Protein AF-A0A1L8Z9D6-F1 (afdb_monomer)

Nearest PDB structures (foldseek):
  7zub-assembly1_C  TM=2.840E-01  e=9.696E-01  Homo sapiens
  6xns-assembly1_B  TM=2.479E-01  e=9.625E+00  synthetic construct

Organism: Borrelia bissettiae (NCBI:txid64897)

Sequence (171 aa):
KQFNEVLDILETKDLNILDTTAIEKAIKELKDKIDNSDSKKTSLKTYSEYEEKIKQIKEKLKDKNELEKKLKDLEDSLKKKKEERKQALEEAKKKFEDFKKQVTTATGDTYGSQVQGQGKIGGQAWKCAQELGFKNMTSGSDTSNMANGVIEDALKKIEEELKVIEKDNKE

pLDDT: mean 80.87, std 15.22, range [37.62, 97.12]

Secondary structure (DSSP, 8-state):
-HHHHHHHHHHHS-GGG--HHHHHHHHHHHHHHHHTS-TTTS-HHHHHHHHHHHHHHHHHTTT-GGGHHHHHHHHHHHHHHHHHHHHHHHHHHHHHHHHHHHHHT---SSHHHHHHHHHHHHHHHHHHHHHTT-------S-TTSHHHHHHHHHHHHHHHHHHHHHHHT--

Radius of gyration: 21.72 Å; Cα contacts (8 Å, |Δi|>4): 143; chains: 1; bounding box: 49×24×65 Å

Structure (mmCIF, N/CA/C/O backbone):
data_AF-A0A1L8Z9D6-F1
#
_entry.id   AF-A0A1L8Z9D6-F1
#
loop_
_atom_site.group_PDB
_atom_site.id
_atom_site.type_symbol
_atom_site.label_atom_id
_atom_site.label_alt_id
_atom_site.label_comp_id
_atom_site.label_asym_id
_atom_site.label_entity_id
_atom_site.label_seq_id
_atom_site.pdbx_PDB_ins_code
_atom_site.Cartn_x
_atom_site.Cartn_y
_atom_site.Cartn_z
_atom_site.occupancy
_atom_site.B_iso_or_equiv
_atom_site.auth_seq_id
_atom_site.auth_comp_id
_atom_site.auth_asym_id
_atom_site.auth_atom_id
_atom_site.pdbx_PDB_model_num
ATOM 1 N N . LYS A 1 1 ? -21.224 0.729 1.074 1.00 47.62 1 LYS A N 1
ATOM 2 C CA . LYS A 1 1 ? -22.190 1.701 1.639 1.00 47.62 1 LYS A CA 1
ATOM 3 C C . LYS A 1 1 ? -22.324 1.549 3.157 1.00 47.62 1 LYS A C 1
ATOM 5 O O . LYS A 1 1 ? -22.015 2.514 3.829 1.00 47.62 1 LYS A O 1
ATOM 10 N N . GLN A 1 2 ? -22.589 0.351 3.689 1.00 49.09 2 GLN A N 1
ATOM 11 C CA . GLN A 1 2 ? -22.836 0.130 5.130 1.00 49.09 2 GLN A CA 1
ATOM 12 C C . GLN A 1 2 ? -21.739 0.610 6.102 1.00 49.09 2 GLN A C 1
ATOM 14 O O . GLN A 1 2 ? -22.053 1.203 7.121 1.00 49.09 2 GLN A O 1
ATOM 19 N N . PHE A 1 3 ? -20.453 0.437 5.787 1.00 53.12 3 PHE A N 1
ATOM 20 C CA . PHE A 1 3 ? -19.384 0.871 6.702 1.00 53.12 3 PHE A CA 1
ATOM 21 C C . PHE A 1 3 ? -19.324 2.390 6.932 1.00 53.12 3 PHE A C 1
ATOM 23 O O . PHE A 1 3 ? -19.001 2.830 8.030 1.00 53.12 3 PHE A O 1
ATOM 30 N N . ASN A 1 4 ? -19.621 3.185 5.897 1.00 57.62 4 ASN A N 1
ATOM 31 C CA . ASN A 1 4 ? -19.693 4.634 6.068 1.00 57.62 4 ASN A CA 1
ATOM 32 C C . ASN A 1 4 ? -20.954 5.007 6.849 1.00 57.62 4 ASN A C 1
ATOM 34 O O . ASN A 1 4 ? -20.857 5.875 7.688 1.00 57.62 4 ASN A O 1
ATOM 38 N N . GLU A 1 5 ? -22.073 4.285 6.702 1.00 59.75 5 GLU A N 1
ATOM 39 C CA . GLU A 1 5 ? -23.247 4.502 7.565 1.00 59.75 5 GLU A CA 1
ATOM 40 C C . GLU A 1 5 ? -22.944 4.220 9.044 1.00 59.75 5 GLU A C 1
ATOM 42 O O . GLU A 1 5 ? -23.392 4.972 9.900 1.00 59.75 5 GLU A O 1
ATOM 47 N N . VAL A 1 6 ? -22.168 3.177 9.379 1.00 59.78 6 VAL A N 1
ATOM 48 C CA . VAL A 1 6 ? -21.784 2.910 10.781 1.00 59.78 6 VAL A CA 1
ATOM 49 C C . VAL A 1 6 ? -20.875 4.019 11.327 1.00 59.78 6 VAL A C 1
ATOM 51 O O . VAL A 1 6 ? -21.025 4.410 12.482 1.00 59.78 6 VAL A O 1
ATOM 54 N N . LEU A 1 7 ? -19.973 4.561 10.506 1.00 60.16 7 LEU A N 1
ATOM 55 C CA . LEU A 1 7 ? -19.124 5.699 10.877 1.00 60.16 7 LEU A CA 1
ATOM 56 C C . LEU A 1 7 ? -19.886 7.021 10.961 1.00 60.16 7 LEU A C 1
ATOM 58 O O . LEU A 1 7 ? -19.692 7.749 11.925 1.00 60.16 7 LEU A O 1
ATOM 62 N N . ASP A 1 8 ? -20.808 7.284 10.041 1.00 63.31 8 ASP A N 1
ATOM 63 C CA . ASP A 1 8 ? -21.695 8.447 10.078 1.00 63.31 8 ASP A CA 1
ATOM 64 C C . ASP A 1 8 ? -22.573 8.390 11.339 1.00 63.31 8 ASP A C 1
ATOM 66 O O . ASP A 1 8 ? -22.767 9.396 12.018 1.00 63.31 8 ASP A O 1
ATOM 70 N N . ILE A 1 9 ? -23.052 7.199 11.726 1.00 61.59 9 ILE A N 1
ATOM 71 C CA . ILE A 1 9 ? -23.763 6.978 12.996 1.00 61.59 9 ILE A CA 1
ATOM 72 C C . ILE A 1 9 ? -22.848 7.244 14.196 1.00 61.59 9 ILE A C 1
ATOM 74 O O . ILE A 1 9 ? -23.303 7.812 15.188 1.00 61.59 9 ILE A O 1
ATOM 78 N N . LEU A 1 10 ? -21.574 6.848 14.118 1.00 58.53 10 LEU A N 1
ATOM 79 C CA . LEU A 1 10 ? -20.587 7.153 15.150 1.00 58.53 10 LEU A CA 1
ATOM 80 C C . LEU A 1 10 ? -20.329 8.666 15.242 1.00 58.53 10 LEU A C 1
ATOM 82 O O . LEU A 1 10 ? -20.099 9.151 16.344 1.00 58.53 10 LEU A O 1
ATOM 86 N N . GLU A 1 11 ? -20.289 9.401 14.129 1.00 57.16 11 GLU A N 1
ATOM 87 C CA . GLU A 1 11 ? -20.008 10.848 14.066 1.00 57.16 11 GLU A CA 1
ATOM 88 C C . GLU A 1 11 ? -21.190 11.723 14.505 1.00 57.16 11 GLU A C 1
ATOM 90 O O . GLU A 1 11 ? -20.979 12.799 15.057 1.00 57.16 11 GLU A O 1
ATOM 95 N N . THR A 1 12 ? -22.426 11.267 14.287 1.00 57.69 12 THR A N 1
ATOM 96 C CA . THR A 1 12 ? -23.631 12.108 14.425 1.00 57.69 12 THR A CA 1
ATOM 97 C C . THR A 1 12 ? -24.473 11.847 15.672 1.00 57.69 12 THR A C 1
ATOM 99 O O . THR A 1 12 ? -25.374 12.636 15.959 1.00 57.69 12 THR A O 1
ATOM 102 N N . LYS A 1 13 ? -24.232 10.765 16.425 1.00 52.69 13 LYS A N 1
ATOM 103 C CA . LYS A 1 13 ? -25.045 10.432 17.606 1.00 52.69 13 LYS A CA 1
ATOM 104 C C . LYS A 1 13 ? -24.356 10.762 18.923 1.00 52.69 13 LYS A C 1
ATOM 106 O O . LYS A 1 13 ? -23.180 10.470 19.113 1.00 52.69 13 LYS A O 1
ATOM 111 N N . ASP A 1 14 ? -25.159 11.289 19.846 1.00 49.44 14 ASP A N 1
ATOM 112 C CA . ASP A 1 14 ? -24.844 11.463 21.263 1.00 49.44 14 ASP A CA 1
ATOM 113 C C . ASP A 1 14 ? -24.276 10.154 21.846 1.00 49.44 14 ASP A C 1
ATOM 115 O O . ASP A 1 14 ? -24.952 9.121 21.924 1.00 49.44 14 ASP A O 1
ATO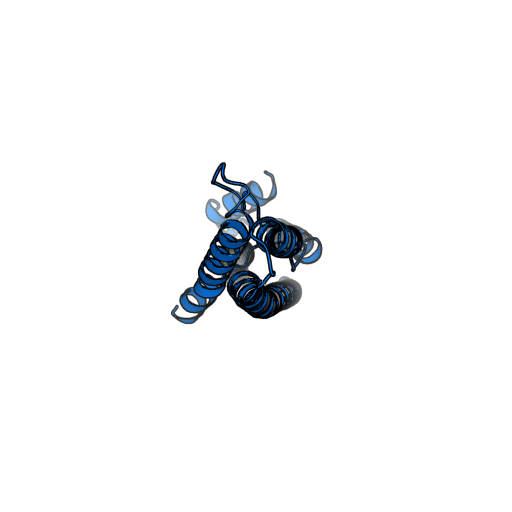M 119 N N . LEU A 1 15 ? -22.990 10.181 22.196 1.00 49.78 15 LEU A N 1
ATOM 120 C CA . LEU A 1 15 ? -22.162 8.989 22.421 1.00 49.78 15 LEU A CA 1
ATOM 121 C C . LEU A 1 15 ? -22.533 8.205 23.686 1.00 49.78 15 LEU A C 1
ATOM 123 O O . LEU A 1 15 ? -22.218 7.020 23.788 1.00 49.78 15 LEU A O 1
ATOM 127 N N . ASN A 1 16 ? -23.285 8.821 24.600 1.00 51.84 16 ASN A N 1
ATOM 128 C CA . ASN A 1 16 ? -23.812 8.171 25.803 1.00 51.84 16 ASN A CA 1
ATOM 129 C C . ASN A 1 16 ? -24.886 7.105 25.506 1.00 51.84 16 ASN A C 1
ATOM 131 O O . ASN A 1 16 ? -25.245 6.339 26.396 1.00 51.84 16 ASN A O 1
ATOM 135 N N . ILE A 1 17 ? -25.394 7.037 24.268 1.00 53.16 17 ILE A N 1
ATOM 136 C CA . ILE A 1 17 ? -26.435 6.086 23.832 1.00 53.16 17 ILE A CA 1
ATOM 137 C C . ILE A 1 17 ? -25.843 4.993 22.922 1.00 53.16 17 ILE A C 1
ATOM 139 O O . ILE A 1 17 ? -26.543 4.074 22.494 1.00 53.16 17 ILE A O 1
ATOM 143 N N . LEU A 1 18 ? -24.550 5.065 22.590 1.00 58.91 18 LEU A N 1
ATOM 144 C CA . LEU A 1 18 ? -23.969 4.143 21.628 1.00 58.91 18 LEU A CA 1
ATOM 145 C C . LEU A 1 18 ? -23.723 2.764 22.259 1.00 58.91 18 LEU A C 1
ATOM 147 O O . LEU A 1 18 ? -22.821 2.564 23.084 1.00 58.91 18 LEU A O 1
ATOM 151 N N . ASP A 1 19 ? -24.548 1.810 21.834 1.00 67.38 19 ASP A N 1
ATOM 152 C CA . ASP A 1 19 ? -24.466 0.414 22.236 1.00 67.38 19 ASP A CA 1
ATOM 153 C C . ASP A 1 19 ? -23.087 -0.157 21.875 1.00 67.38 19 ASP A C 1
ATOM 155 O O . ASP A 1 19 ? -22.585 0.019 20.759 1.00 67.38 19 ASP A O 1
ATOM 159 N N . THR A 1 20 ? -22.448 -0.830 22.829 1.00 74.38 20 THR A N 1
ATOM 160 C CA . THR A 1 20 ? -21.098 -1.397 22.691 1.00 74.38 20 THR A CA 1
ATOM 161 C C . THR A 1 20 ? -21.030 -2.339 21.480 1.00 74.38 20 THR A C 1
ATOM 163 O O . THR A 1 20 ? -20.029 -2.369 20.766 1.00 74.38 20 THR A O 1
ATOM 166 N N . THR A 1 21 ? -22.149 -2.992 21.150 1.00 78.38 21 THR A N 1
ATOM 167 C CA . THR A 1 21 ? -22.340 -3.824 19.954 1.00 78.38 21 THR A CA 1
ATOM 168 C C . THR A 1 21 ? -22.120 -3.078 18.630 1.00 78.38 21 THR A C 1
ATOM 170 O O . THR A 1 21 ? -21.587 -3.655 17.680 1.00 78.38 21 THR A O 1
ATOM 173 N N . ALA A 1 22 ? -22.484 -1.794 18.534 1.00 79.12 22 ALA A N 1
ATOM 174 C CA . ALA A 1 22 ? -22.264 -1.004 17.319 1.00 79.12 22 ALA A CA 1
ATOM 175 C C . ALA A 1 22 ? -20.768 -0.735 17.088 1.00 79.12 22 ALA A C 1
ATOM 177 O O . ALA A 1 22 ? -20.284 -0.847 15.959 1.00 79.12 22 ALA A O 1
ATOM 178 N N . ILE A 1 23 ? -20.024 -0.454 18.164 1.00 78.88 23 ILE A N 1
ATOM 179 C CA . ILE A 1 23 ? -18.568 -0.269 18.109 1.00 78.88 23 ILE A CA 1
ATOM 180 C C . ILE A 1 23 ? -17.878 -1.587 17.754 1.00 78.88 23 ILE A C 1
ATOM 182 O O . ILE A 1 23 ? -17.009 -1.613 16.884 1.00 78.88 23 ILE A O 1
ATOM 186 N N . GLU A 1 24 ? -18.292 -2.698 18.368 1.00 83.88 24 GLU A N 1
ATOM 187 C CA . GLU A 1 24 ? -17.767 -4.025 18.030 1.00 83.88 24 GLU A CA 1
ATOM 188 C C . GLU A 1 24 ? -17.943 -4.362 16.553 1.00 83.88 24 GLU A C 1
ATOM 190 O O . GLU A 1 24 ? -17.020 -4.875 15.915 1.00 83.88 24 GLU A O 1
ATOM 195 N N . LYS A 1 25 ? -19.118 -4.049 15.999 1.00 84.69 25 LYS A N 1
ATOM 196 C CA . LYS A 1 25 ? -19.399 -4.245 14.581 1.00 84.69 25 LYS A CA 1
ATOM 197 C C . LYS A 1 25 ? -18.486 -3.381 13.712 1.00 84.69 25 LYS A C 1
ATOM 199 O O . LYS A 1 25 ? -17.919 -3.899 12.755 1.00 84.69 25 LYS A O 1
ATOM 204 N N . ALA A 1 26 ? -18.288 -2.110 14.068 1.00 84.44 26 ALA A N 1
ATOM 205 C CA . ALA A 1 26 ? -17.389 -1.209 13.347 1.00 84.44 26 ALA A CA 1
ATOM 206 C C . ALA A 1 26 ? -15.936 -1.716 13.345 1.00 84.44 26 ALA A C 1
ATOM 208 O O . ALA A 1 26 ? -15.303 -1.757 12.289 1.00 84.44 26 ALA A O 1
ATOM 209 N N . ILE A 1 27 ? -15.429 -2.161 14.503 1.00 87.81 27 ILE A N 1
ATOM 210 C CA . ILE A 1 27 ? -14.090 -2.757 14.636 1.00 87.81 27 ILE A CA 1
ATOM 211 C C . ILE A 1 27 ? -13.972 -4.000 13.755 1.00 87.81 27 ILE A C 1
ATOM 213 O O . ILE A 1 27 ? -13.001 -4.130 13.013 1.00 87.81 27 ILE A O 1
ATOM 217 N N . LYS A 1 28 ? -14.960 -4.901 13.807 1.00 89.00 28 LYS A N 1
ATOM 218 C CA . LYS A 1 28 ? -14.957 -6.133 13.012 1.00 89.00 28 LYS A CA 1
ATOM 219 C C . LYS A 1 28 ? -14.985 -5.845 11.512 1.00 89.00 28 LYS A C 1
ATOM 221 O O . LYS A 1 28 ? -14.164 -6.383 10.781 1.00 89.00 28 LYS A O 1
ATOM 226 N N . GLU A 1 29 ? -15.874 -4.967 11.054 1.00 88.75 29 GLU A N 1
ATOM 227 C CA . GLU A 1 29 ? -15.961 -4.599 9.638 1.00 88.75 29 GLU A CA 1
ATOM 228 C C . GLU A 1 29 ? -14.675 -3.924 9.137 1.00 88.75 29 GLU A C 1
ATOM 230 O O . GLU A 1 29 ? -14.236 -4.188 8.016 1.0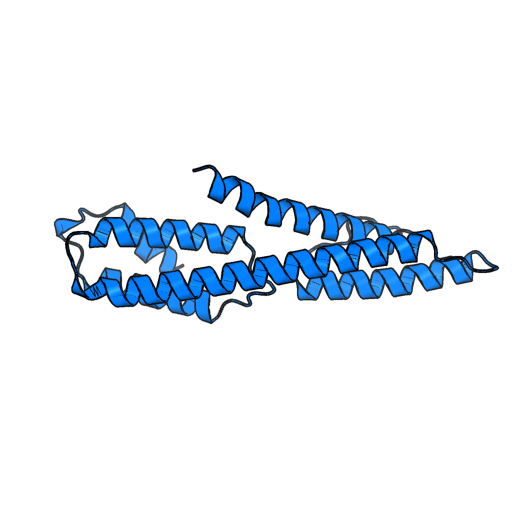0 88.75 29 GLU A O 1
ATOM 235 N N . LEU A 1 30 ? -14.052 -3.063 9.950 1.00 90.44 30 LEU A N 1
ATOM 236 C CA . LEU A 1 30 ? -12.777 -2.435 9.600 1.00 90.44 30 LEU A CA 1
ATOM 237 C C . LEU A 1 30 ? -11.646 -3.467 9.562 1.00 90.44 30 LEU A C 1
ATOM 239 O O . LEU A 1 30 ? -10.847 -3.458 8.624 1.00 90.44 30 LEU A O 1
ATOM 243 N N . LYS A 1 31 ? -11.623 -4.396 10.524 1.00 90.81 31 LYS A N 1
ATOM 244 C CA . LYS A 1 31 ? -10.671 -5.508 10.547 1.00 90.81 31 LYS A CA 1
ATOM 245 C C . LYS A 1 31 ? -10.787 -6.365 9.296 1.00 90.81 31 LYS A C 1
ATOM 247 O O . LYS A 1 31 ? -9.791 -6.568 8.612 1.00 90.81 31 LYS A O 1
ATOM 252 N N . ASP A 1 32 ? -12.001 -6.775 8.947 1.00 91.38 32 ASP A N 1
ATOM 253 C CA . ASP A 1 32 ? -12.255 -7.580 7.756 1.00 91.38 32 ASP A CA 1
ATOM 254 C C . ASP A 1 32 ? -11.800 -6.845 6.486 1.00 91.38 32 ASP A C 1
ATOM 256 O O . ASP A 1 32 ? -11.238 -7.457 5.581 1.00 91.38 32 ASP A O 1
ATOM 260 N N . LYS A 1 33 ? -11.981 -5.522 6.403 1.00 90.62 33 LYS A N 1
ATOM 261 C CA . LYS A 1 33 ? -11.484 -4.727 5.268 1.00 90.62 33 LYS A CA 1
ATOM 262 C C . LYS A 1 33 ? -9.967 -4.680 5.185 1.00 90.62 33 LYS A C 1
ATOM 264 O O . LYS A 1 33 ? -9.432 -4.779 4.085 1.00 90.62 33 LYS A O 1
ATOM 269 N N . ILE A 1 34 ? -9.288 -4.496 6.313 1.00 92.00 34 ILE A N 1
ATOM 270 C CA . ILE A 1 34 ? -7.825 -4.457 6.374 1.00 92.00 34 ILE A CA 1
ATOM 271 C C . ILE A 1 34 ? -7.257 -5.835 6.042 1.00 92.00 34 ILE A C 1
ATOM 273 O O . ILE A 1 34 ? -6.393 -5.950 5.174 1.00 92.00 34 ILE A O 1
ATOM 277 N N . ASP A 1 35 ? -7.780 -6.893 6.652 1.00 92.19 35 ASP A N 1
ATOM 278 C CA . ASP A 1 35 ? -7.268 -8.249 6.470 1.00 92.19 35 ASP A CA 1
ATOM 279 C C . ASP A 1 35 ? -7.475 -8.734 5.024 1.00 92.19 35 ASP A C 1
ATOM 281 O O . ASP A 1 35 ? -6.535 -9.259 4.416 1.00 92.19 35 ASP A O 1
ATOM 285 N N . ASN A 1 36 ? -8.641 -8.441 4.427 1.00 91.94 36 ASN A N 1
ATOM 286 C CA . ASN A 1 36 ? -8.951 -8.769 3.028 1.00 91.94 36 ASN A CA 1
ATOM 287 C C . ASN A 1 36 ? -8.334 -7.805 1.999 1.00 91.94 36 ASN A C 1
ATOM 289 O O . ASN A 1 36 ? -8.432 -8.053 0.795 1.00 91.94 36 ASN A O 1
ATOM 293 N N . SER A 1 37 ? -7.720 -6.699 2.429 1.00 92.00 37 SER A N 1
ATOM 294 C CA . SER A 1 37 ? -7.060 -5.778 1.504 1.00 92.00 37 SER A CA 1
ATOM 295 C C . SER A 1 37 ? -5.764 -6.381 0.951 1.00 92.00 37 SER A C 1
ATOM 297 O O . SER A 1 37 ? -4.963 -6.983 1.675 1.00 92.00 37 SER A O 1
ATOM 299 N N . ASP A 1 38 ? -5.543 -6.210 -0.354 1.00 93.75 38 ASP A N 1
ATOM 300 C CA . ASP A 1 38 ? -4.279 -6.562 -1.003 1.00 93.75 38 ASP A CA 1
ATOM 301 C C . ASP A 1 38 ? -3.247 -5.486 -0.643 1.00 93.75 38 ASP A C 1
ATOM 303 O O . ASP A 1 38 ? -3.349 -4.343 -1.106 1.00 93.75 38 ASP A O 1
ATOM 307 N N . SER A 1 39 ? -2.267 -5.827 0.199 1.00 91.44 39 SER A N 1
ATOM 308 C CA . SER A 1 39 ? -1.246 -4.883 0.668 1.00 91.44 39 SER A CA 1
ATOM 309 C C . SER A 1 39 ? -0.364 -4.346 -0.447 1.00 91.44 39 SER A C 1
ATOM 311 O O . SER A 1 39 ? 0.143 -3.235 -0.331 1.00 91.44 39 SER A O 1
ATOM 313 N N . LYS A 1 40 ? -0.251 -5.057 -1.573 1.00 92.06 40 LYS A N 1
ATOM 314 C CA . LYS A 1 40 ? 0.501 -4.583 -2.735 1.00 92.06 40 LYS A CA 1
ATOM 315 C C . LYS A 1 40 ? -0.300 -3.665 -3.641 1.00 92.06 40 LYS A C 1
ATOM 317 O O . LYS A 1 40 ? 0.312 -3.063 -4.508 1.00 92.06 40 LYS A O 1
ATOM 322 N N . LYS A 1 41 ? -1.619 -3.532 -3.477 1.00 94.69 41 LYS A N 1
ATOM 323 C CA . LYS A 1 41 ? -2.469 -2.703 -4.361 1.00 94.69 41 LYS A CA 1
ATOM 324 C C . LYS A 1 41 ? -3.226 -1.600 -3.648 1.00 94.69 41 LYS A C 1
ATOM 326 O O . LYS A 1 41 ? -3.577 -0.594 -4.259 1.00 94.69 41 LYS A O 1
ATOM 331 N N . THR A 1 42 ? -3.525 -1.809 -2.375 1.00 93.75 42 THR A N 1
ATOM 332 C CA . THR A 1 42 ? -4.245 -0.841 -1.554 1.00 93.75 42 THR A CA 1
ATOM 333 C C . THR A 1 42 ? -3.327 0.332 -1.265 1.00 93.75 42 THR A C 1
ATOM 335 O O . THR A 1 42 ? -2.189 0.138 -0.840 1.00 93.75 42 THR A O 1
ATOM 338 N N . SER A 1 43 ? -3.818 1.542 -1.523 1.00 93.38 43 SER A N 1
ATOM 339 C CA . SER A 1 43 ? -2.992 2.736 -1.395 1.00 93.38 43 SER A CA 1
ATOM 340 C C . SER A 1 43 ? -2.698 3.083 0.066 1.00 93.38 43 SER A C 1
ATOM 342 O O . SER A 1 43 ? -3.544 2.867 0.936 1.00 93.38 43 SER A O 1
ATOM 344 N N . LEU A 1 44 ? -1.548 3.703 0.332 1.00 92.75 44 LEU A N 1
ATOM 345 C CA . LEU A 1 44 ? -1.220 4.247 1.653 1.00 92.75 44 LEU A CA 1
ATOM 346 C C . LEU A 1 44 ? -2.259 5.264 2.124 1.00 92.75 44 LEU A C 1
ATOM 348 O O . LEU A 1 44 ? -2.619 5.238 3.291 1.00 92.75 44 LEU A O 1
ATOM 352 N N . LYS A 1 45 ? -2.820 6.072 1.214 1.00 90.94 45 LYS A N 1
ATOM 353 C CA . LYS A 1 45 ? -3.924 6.987 1.533 1.00 90.94 45 LYS A CA 1
ATOM 354 C C . LYS A 1 45 ? -5.128 6.247 2.129 1.00 90.94 45 LYS A C 1
ATOM 356 O O . LYS A 1 45 ? -5.674 6.682 3.132 1.00 90.94 45 LYS A O 1
ATOM 361 N N . THR A 1 46 ? -5.521 5.116 1.541 1.00 90.94 46 THR A N 1
ATOM 362 C CA . THR A 1 46 ? -6.618 4.287 2.071 1.00 90.94 46 THR A CA 1
ATOM 363 C C . THR A 1 46 ? -6.294 3.747 3.464 1.00 90.94 46 THR A C 1
ATOM 365 O O . THR A 1 46 ? -7.175 3.691 4.316 1.00 90.94 46 THR A O 1
ATOM 368 N N . TYR A 1 47 ? -5.040 3.368 3.719 1.00 91.75 47 TYR A N 1
ATOM 369 C CA . TYR A 1 47 ? -4.624 2.956 5.059 1.00 91.75 47 TYR A CA 1
ATOM 370 C C . TYR A 1 47 ? -4.614 4.121 6.058 1.00 91.75 47 TYR A C 1
ATOM 372 O O . TYR A 1 47 ? -5.059 3.919 7.183 1.00 91.75 47 TYR A O 1
ATOM 380 N N . SER A 1 48 ? -4.210 5.332 5.662 1.00 89.81 48 SER A N 1
ATOM 381 C CA . SER A 1 48 ? -4.314 6.530 6.513 1.00 89.81 48 SER A CA 1
ATOM 382 C C . SER A 1 48 ? -5.779 6.865 6.842 1.00 89.81 48 SER A C 1
ATOM 384 O O . SER A 1 48 ? -6.107 7.123 7.996 1.00 89.81 48 SER A O 1
ATOM 386 N N . GLU A 1 49 ? -6.704 6.723 5.882 1.00 88.62 49 GLU A N 1
ATOM 387 C CA . GLU A 1 49 ? -8.152 6.844 6.142 1.00 88.62 49 GLU A CA 1
ATOM 388 C C . GLU A 1 49 ? -8.653 5.793 7.155 1.00 88.62 49 GLU A C 1
ATOM 390 O O . GLU A 1 49 ? -9.589 6.044 7.915 1.00 88.62 49 GLU A O 1
ATOM 395 N N . TYR A 1 50 ? -8.064 4.592 7.181 1.00 89.50 50 TYR A N 1
ATOM 396 C CA . TYR A 1 50 ? -8.367 3.594 8.211 1.00 89.50 50 TYR A CA 1
ATOM 397 C C . TYR A 1 50 ? -7.772 3.968 9.575 1.00 89.50 50 TYR A C 1
ATOM 399 O O . TYR A 1 50 ? -8.438 3.742 10.583 1.00 89.50 50 TYR A O 1
ATOM 407 N N . GLU A 1 51 ? -6.581 4.572 9.630 1.00 89.50 51 GLU A N 1
ATOM 408 C CA . GLU A 1 51 ? -5.972 5.050 10.881 1.00 89.50 51 GLU A CA 1
ATOM 409 C C . GLU A 1 51 ? -6.830 6.134 11.543 1.00 89.50 51 GLU A C 1
ATOM 411 O O . GLU A 1 51 ? -7.089 6.058 12.744 1.00 89.50 51 GLU A O 1
ATOM 416 N N . GLU A 1 52 ? -7.337 7.102 10.774 1.00 86.56 52 GLU A N 1
ATOM 417 C CA . GLU A 1 52 ? -8.256 8.134 11.279 1.00 86.56 52 GLU A CA 1
ATOM 418 C C . GLU A 1 52 ? -9.514 7.516 11.901 1.00 86.56 52 GLU A C 1
ATOM 420 O O . GLU A 1 52 ? -9.923 7.877 13.005 1.00 86.56 52 GLU A O 1
ATOM 425 N N . LYS A 1 53 ? -10.092 6.511 11.239 1.00 85.06 53 LYS A N 1
ATOM 426 C CA . LYS A 1 53 ? -11.279 5.801 11.739 1.00 85.06 53 LYS A CA 1
ATOM 427 C C . LYS A 1 53 ? -10.989 5.036 13.024 1.00 85.06 53 LYS A C 1
ATOM 429 O O . LYS A 1 53 ? -11.818 5.032 13.931 1.00 85.06 53 LYS A O 1
ATOM 434 N N . ILE A 1 54 ? -9.813 4.420 13.132 1.00 88.19 54 ILE A N 1
ATOM 435 C CA . ILE A 1 54 ? -9.371 3.777 14.373 1.00 88.19 54 ILE A CA 1
ATOM 436 C C . ILE A 1 54 ? -9.223 4.813 15.490 1.00 88.19 54 ILE A C 1
ATOM 438 O O . ILE A 1 54 ? -9.711 4.562 16.591 1.00 88.19 54 ILE A O 1
ATOM 442 N N . LYS A 1 55 ? -8.624 5.985 15.223 1.00 86.19 55 LYS A N 1
ATOM 443 C CA . LYS A 1 55 ? -8.515 7.080 16.206 1.00 86.19 55 LYS A CA 1
ATOM 444 C C . LYS A 1 55 ? -9.897 7.520 16.704 1.00 86.19 55 LYS A C 1
ATOM 446 O O . LYS A 1 55 ? -10.107 7.571 17.913 1.00 86.19 55 LYS A O 1
ATOM 451 N N . GLN A 1 56 ? -10.860 7.728 15.802 1.00 82.94 56 GLN A N 1
ATOM 452 C CA . GLN A 1 56 ? -12.239 8.070 16.177 1.00 82.94 56 GLN A CA 1
ATOM 453 C C . GLN A 1 56 ? -12.897 6.985 17.045 1.00 82.94 56 GLN A C 1
ATOM 455 O O . GLN A 1 56 ? -13.570 7.295 18.028 1.00 82.94 56 GLN A O 1
ATOM 460 N N . ILE A 1 57 ? -12.711 5.703 16.706 1.00 81.88 57 ILE A N 1
ATOM 461 C CA . ILE A 1 57 ? -13.217 4.580 17.511 1.00 81.88 57 ILE A CA 1
ATOM 462 C C . ILE A 1 57 ? -12.552 4.573 18.897 1.00 81.88 57 ILE A C 1
ATOM 464 O O . ILE A 1 57 ? -13.235 4.385 19.902 1.00 81.88 57 ILE A O 1
ATOM 468 N N . LYS A 1 58 ? -11.240 4.824 18.967 1.00 83.69 58 LYS A N 1
ATOM 469 C CA . LYS A 1 58 ? -10.457 4.864 20.210 1.00 83.69 58 LYS A CA 1
ATOM 470 C C . LYS A 1 58 ? -10.919 5.959 21.160 1.00 83.69 58 LYS A C 1
ATOM 472 O O . LYS A 1 58 ? -11.078 5.704 22.348 1.00 83.69 58 LYS A O 1
ATOM 477 N N . GLU A 1 59 ? -11.156 7.164 20.649 1.00 81.12 59 GLU A N 1
ATOM 478 C CA . GLU A 1 59 ? -11.664 8.280 21.454 1.00 81.12 59 GLU A CA 1
ATOM 479 C C . GLU A 1 59 ? -13.024 7.964 22.071 1.00 81.12 59 GLU A C 1
ATOM 481 O O . GLU A 1 59 ? -13.250 8.2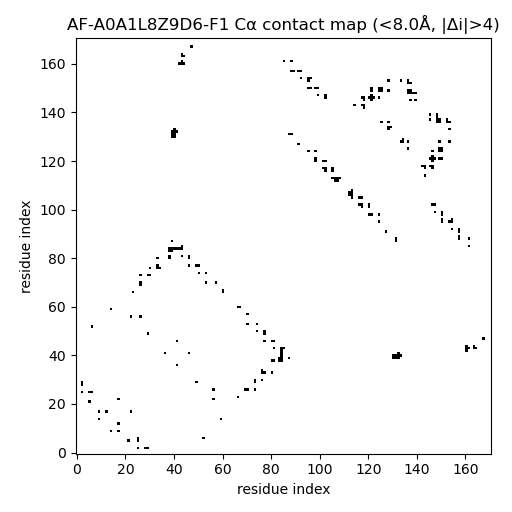59 23.241 1.00 81.12 59 GLU A O 1
ATOM 486 N N . LYS A 1 60 ? -13.887 7.284 21.313 1.00 74.56 60 LYS A N 1
ATOM 487 C CA . LYS A 1 60 ? -15.227 6.864 21.751 1.00 74.56 60 LYS A CA 1
ATOM 488 C C . LYS A 1 60 ? -15.204 5.673 22.714 1.00 74.56 60 LYS A C 1
ATOM 490 O O . LYS A 1 60 ? -16.205 5.396 23.367 1.00 74.56 60 LYS A O 1
ATOM 495 N N . LEU A 1 61 ? -14.076 4.968 22.800 1.00 74.94 61 LEU A N 1
ATOM 496 C CA . LEU A 1 61 ? -13.858 3.823 23.683 1.00 74.94 61 LEU A CA 1
ATOM 497 C C . LEU A 1 61 ? -13.145 4.165 24.992 1.00 74.94 61 LEU A C 1
ATOM 499 O O . LEU A 1 61 ? -12.983 3.260 25.807 1.00 74.94 61 LEU A O 1
ATOM 503 N N . LYS A 1 62 ? -12.736 5.424 25.221 1.00 65.88 62 LYS A N 1
ATOM 504 C CA . LYS A 1 62 ? -11.957 5.832 26.410 1.00 65.88 62 LYS A CA 1
ATOM 505 C C . LYS A 1 62 ? -12.581 5.423 27.756 1.00 65.88 62 LYS A C 1
ATOM 507 O O . LYS A 1 62 ? -11.839 5.284 28.722 1.00 65.88 62 LYS A O 1
ATOM 512 N N . ASP A 1 63 ? -13.881 5.131 27.791 1.00 65.69 63 ASP A N 1
ATOM 513 C CA . ASP A 1 63 ? -14.612 4.719 28.996 1.00 65.69 63 ASP A CA 1
ATOM 514 C C . ASP A 1 63 ? -14.993 3.216 29.031 1.00 65.69 63 ASP A C 1
ATOM 516 O O . ASP A 1 63 ? -15.683 2.772 29.950 1.00 65.69 63 ASP A O 1
ATOM 520 N N . LYS A 1 64 ? -14.575 2.403 28.041 1.00 66.81 64 LYS A N 1
ATOM 521 C CA . LYS A 1 64 ? -14.998 0.994 27.862 1.00 66.81 64 LYS A CA 1
ATOM 522 C C . LYS A 1 64 ? -13.812 0.045 27.590 1.00 66.81 64 LYS A C 1
ATOM 524 O O . LYS A 1 64 ? -13.504 -0.272 26.441 1.00 66.81 64 LYS A O 1
ATOM 529 N N . ASN A 1 65 ? -13.200 -0.488 28.654 1.00 70.31 65 ASN A N 1
ATOM 530 C CA . ASN A 1 65 ? -12.030 -1.390 28.584 1.00 70.31 65 ASN A CA 1
ATOM 531 C C . ASN A 1 65 ? -12.250 -2.719 27.825 1.00 70.31 65 ASN A C 1
ATOM 533 O O . ASN A 1 65 ? -11.282 -3.327 27.373 1.00 70.31 65 ASN A O 1
ATOM 537 N N . GLU A 1 66 ? -13.486 -3.202 27.655 1.00 73.06 66 GLU A N 1
ATOM 538 C CA . GLU A 1 66 ? -13.746 -4.525 27.048 1.00 73.06 66 GLU A CA 1
ATOM 539 C C . GLU A 1 66 ? -13.300 -4.650 25.579 1.00 73.06 66 GLU A C 1
ATOM 541 O O . GLU A 1 66 ? -13.066 -5.759 25.093 1.00 73.06 66 GLU A O 1
ATOM 546 N N . LEU A 1 67 ? -13.145 -3.532 24.860 1.00 81.44 67 LEU A N 1
ATOM 547 C CA . LEU A 1 67 ? -12.827 -3.523 23.425 1.00 81.44 67 LEU A CA 1
ATOM 548 C C . LEU A 1 67 ? -11.384 -3.132 23.104 1.00 81.44 67 LEU A C 1
ATOM 550 O O . LEU A 1 67 ? -10.988 -3.166 21.937 1.00 81.44 67 LEU A O 1
ATOM 554 N N . GLU A 1 68 ? -10.579 -2.839 24.126 1.00 83.12 68 GLU A N 1
ATOM 555 C CA . GLU A 1 68 ? -9.193 -2.394 23.972 1.00 83.12 68 GLU A CA 1
ATOM 556 C C . GLU A 1 68 ? -8.339 -3.428 23.227 1.00 83.12 68 GLU A C 1
ATOM 558 O O . GLU A 1 68 ? -7.606 -3.092 22.298 1.00 83.12 68 GLU A O 1
ATOM 563 N N . LYS A 1 69 ? -8.504 -4.717 23.554 1.00 86.25 69 LYS A N 1
ATOM 564 C CA . LYS A 1 69 ? -7.777 -5.802 22.881 1.00 86.25 69 LYS A CA 1
ATOM 565 C C . LYS A 1 69 ? -8.109 -5.885 21.388 1.00 86.25 69 LYS A C 1
ATOM 567 O O . LYS A 1 69 ? -7.201 -5.990 20.571 1.00 86.25 69 LYS A O 1
ATOM 572 N N . LYS A 1 70 ? -9.394 -5.797 21.022 1.00 87.94 70 LYS A N 1
ATOM 573 C CA . LYS A 1 70 ? -9.826 -5.855 19.613 1.00 87.94 70 LYS A CA 1
ATOM 574 C C . LYS A 1 70 ? -9.319 -4.645 18.825 1.00 87.94 70 LYS A C 1
ATOM 576 O O . LYS A 1 70 ? -8.971 -4.781 17.656 1.00 87.94 70 LYS A O 1
ATOM 581 N N . LEU A 1 71 ? -9.276 -3.477 19.466 1.00 88.69 71 LEU A N 1
ATOM 582 C CA . LEU A 1 71 ? -8.740 -2.256 18.875 1.00 88.69 71 LEU A CA 1
ATOM 583 C C . LEU A 1 71 ? -7.228 -2.356 18.647 1.00 88.69 71 LEU A C 1
ATOM 585 O O . LEU A 1 71 ? -6.750 -1.986 17.581 1.00 88.69 71 LEU A O 1
ATOM 589 N N . LYS A 1 72 ? -6.487 -2.915 19.607 1.00 89.56 72 LYS A N 1
ATOM 590 C CA . LYS A 1 72 ? -5.047 -3.149 19.464 1.00 89.56 72 LYS A CA 1
ATOM 591 C C . LYS A 1 72 ? -4.733 -4.140 18.341 1.00 89.56 72 LYS A C 1
ATOM 593 O O . LYS A 1 72 ? -3.901 -3.850 17.490 1.00 89.56 72 LYS A O 1
ATOM 598 N N . ASP A 1 73 ? -5.460 -5.257 18.277 1.00 91.50 73 ASP A N 1
ATOM 599 C CA . ASP A 1 73 ? -5.314 -6.232 17.188 1.00 91.50 73 ASP A CA 1
ATOM 600 C C . ASP A 1 73 ? -5.594 -5.590 15.811 1.00 91.50 73 ASP A C 1
ATOM 602 O O . ASP A 1 73 ? -4.969 -5.940 14.804 1.00 91.50 73 ASP A O 1
ATOM 606 N N . LEU A 1 74 ? -6.535 -4.642 15.752 1.00 92.50 74 LEU A N 1
ATOM 607 C CA . LEU A 1 74 ? -6.857 -3.865 14.556 1.00 92.50 74 LEU A CA 1
ATOM 608 C C . LEU A 1 74 ? -5.734 -2.881 14.177 1.00 92.50 74 LEU A C 1
ATOM 610 O O . LEU A 1 74 ? -5.344 -2.844 13.008 1.00 92.50 74 LEU A O 1
ATOM 614 N N . GLU A 1 75 ? -5.202 -2.126 15.146 1.00 92.75 75 GLU A N 1
ATOM 615 C CA . GLU A 1 75 ? -4.049 -1.224 14.979 1.00 92.75 75 GLU A CA 1
ATOM 616 C C . GLU A 1 75 ? -2.826 -1.986 14.439 1.00 92.75 75 GLU A C 1
ATOM 618 O O . GLU A 1 75 ? -2.221 -1.572 13.446 1.00 92.75 75 GLU A O 1
ATOM 623 N N . ASP A 1 76 ? -2.508 -3.142 15.027 1.00 94.50 76 ASP A N 1
ATOM 624 C CA . ASP A 1 76 ? -1.386 -3.986 14.605 1.00 94.50 76 ASP A CA 1
ATOM 625 C C . ASP A 1 76 ? -1.581 -4.533 13.180 1.00 94.50 76 ASP A C 1
ATOM 627 O O . ASP A 1 76 ? -0.650 -4.524 12.366 1.00 94.50 76 ASP A O 1
ATOM 631 N N . SER A 1 77 ? -2.805 -4.962 12.843 1.00 94.19 77 SER A N 1
ATOM 632 C CA . SER A 1 77 ? -3.140 -5.448 11.494 1.00 94.19 77 SER A CA 1
ATOM 633 C C . SER A 1 77 ? -2.968 -4.341 10.447 1.00 94.19 77 SER A C 1
ATOM 635 O O . SER A 1 77 ? -2.385 -4.570 9.384 1.00 94.19 77 SER A O 1
ATOM 637 N N . LEU A 1 78 ? -3.426 -3.124 10.760 1.00 94.44 78 LEU A N 1
ATOM 638 C CA . LEU A 1 78 ? -3.289 -1.966 9.880 1.00 94.44 78 LEU A CA 1
ATOM 639 C C . LEU A 1 78 ? -1.825 -1.575 9.681 1.00 94.44 78 LEU A C 1
ATOM 641 O O . LEU A 1 78 ? -1.383 -1.407 8.542 1.00 94.44 78 LEU A O 1
ATOM 645 N N . LYS A 1 79 ? -1.059 -1.489 10.774 1.00 93.00 79 LYS A N 1
ATOM 646 C CA . LYS A 1 79 ? 0.367 -1.156 10.740 1.00 93.00 79 LYS A CA 1
ATOM 647 C C . LYS A 1 79 ? 1.139 -2.118 9.843 1.00 93.00 79 LYS A C 1
ATOM 649 O O . LYS A 1 79 ? 1.895 -1.672 8.980 1.00 93.00 79 LYS A O 1
ATOM 654 N N . LYS A 1 80 ? 0.893 -3.424 9.988 1.00 94.56 80 LYS A N 1
ATOM 655 C CA . LYS A 1 80 ? 1.510 -4.456 9.148 1.00 94.56 80 LYS A CA 1
ATOM 656 C C . LYS A 1 80 ? 1.209 -4.236 7.662 1.00 94.56 80 LYS A C 1
ATOM 658 O O . LYS A 1 80 ? 2.127 -4.221 6.847 1.00 94.56 80 LYS A O 1
ATOM 663 N N . LYS A 1 81 ? -0.058 -4.016 7.298 1.00 94.75 81 LYS A N 1
ATOM 664 C CA . LYS A 1 81 ? -0.464 -3.790 5.899 1.00 94.75 81 LYS A CA 1
ATOM 665 C C . LYS A 1 81 ? 0.139 -2.510 5.307 1.00 94.75 81 LYS A C 1
ATOM 667 O O . LYS A 1 81 ? 0.551 -2.512 4.145 1.00 94.75 81 LYS A O 1
ATOM 672 N N . LYS A 1 82 ? 0.228 -1.436 6.099 1.00 93.12 82 LYS A N 1
ATOM 673 C CA . LYS A 1 82 ? 0.849 -0.161 5.699 1.00 93.12 82 LYS A CA 1
ATOM 674 C C . LYS A 1 82 ? 2.354 -0.330 5.460 1.00 93.12 82 LYS A C 1
ATOM 676 O O . LYS A 1 82 ? 2.876 0.173 4.465 1.00 93.12 82 LYS A O 1
ATOM 681 N N . GLU A 1 83 ? 3.040 -1.079 6.323 1.00 93.75 83 GLU A N 1
ATOM 682 C CA . GLU A 1 83 ? 4.463 -1.393 6.165 1.00 93.75 83 GLU A CA 1
ATOM 683 C C . GLU A 1 83 ? 4.731 -2.267 4.931 1.00 93.75 83 GLU A C 1
ATOM 685 O O . GLU A 1 83 ? 5.608 -1.936 4.134 1.00 93.75 83 GLU A O 1
ATOM 690 N N . GLU A 1 84 ? 3.926 -3.311 4.708 1.00 95.25 84 GLU A N 1
ATOM 691 C CA . GLU A 1 84 ? 3.999 -4.144 3.499 1.00 95.25 84 GLU A CA 1
ATOM 692 C C . GLU A 1 84 ? 3.822 -3.307 2.220 1.00 95.25 84 GLU A C 1
ATOM 694 O O . GLU A 1 84 ? 4.591 -3.456 1.267 1.00 95.25 84 GLU A O 1
ATOM 699 N N . ARG A 1 85 ? 2.850 -2.378 2.199 1.00 96.31 85 ARG A N 1
ATOM 700 C CA . ARG A 1 85 ? 2.659 -1.464 1.062 1.00 96.31 85 ARG A CA 1
ATOM 701 C C . ARG A 1 85 ? 3.869 -0.558 0.860 1.00 96.31 85 ARG A C 1
ATOM 703 O O . ARG A 1 85 ? 4.320 -0.400 -0.272 1.00 96.31 85 ARG A O 1
ATOM 710 N N . LYS A 1 86 ? 4.410 0.021 1.936 1.00 94.56 86 LYS A N 1
ATOM 711 C CA . LYS A 1 86 ? 5.600 0.881 1.875 1.00 94.56 86 LYS A CA 1
ATOM 712 C C . LYS A 1 86 ? 6.793 0.132 1.283 1.00 94.56 86 LYS A C 1
ATOM 714 O O . LYS A 1 86 ? 7.433 0.640 0.369 1.00 94.56 86 LYS A O 1
ATOM 719 N N . GLN A 1 87 ? 7.067 -1.079 1.764 1.00 95.12 87 GLN A N 1
ATOM 720 C CA . GLN A 1 87 ? 8.157 -1.910 1.249 1.00 95.12 87 GLN A CA 1
ATOM 721 C C . GLN A 1 87 ? 7.955 -2.238 -0.236 1.00 95.12 87 GLN A C 1
ATOM 723 O O .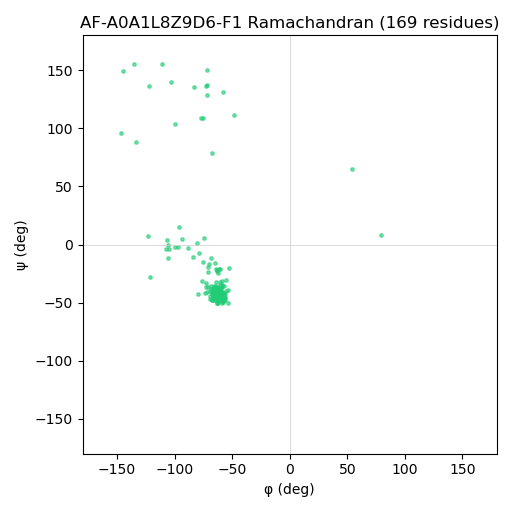 GLN A 1 87 ? 8.873 -2.048 -1.031 1.00 95.12 87 GLN A O 1
ATOM 728 N N . ALA A 1 88 ? 6.738 -2.626 -0.635 1.00 96.31 88 ALA A N 1
ATOM 729 C CA . ALA A 1 88 ? 6.417 -2.899 -2.035 1.00 96.31 88 ALA A CA 1
ATOM 730 C C . ALA A 1 88 ? 6.625 -1.672 -2.944 1.00 96.31 88 ALA A C 1
ATOM 732 O O . ALA A 1 88 ? 7.111 -1.811 -4.066 1.00 96.31 88 ALA A O 1
ATOM 733 N N . LEU A 1 89 ? 6.289 -0.470 -2.464 1.00 96.44 89 LEU A N 1
ATOM 734 C CA . LEU A 1 89 ? 6.513 0.786 -3.184 1.00 96.44 89 LEU A CA 1
ATOM 735 C C . LEU A 1 89 ? 8.005 1.123 -3.321 1.00 96.44 89 LEU A C 1
ATOM 737 O O . LEU A 1 89 ? 8.436 1.511 -4.403 1.00 96.44 89 LEU A O 1
ATOM 741 N N . GLU A 1 90 ? 8.803 0.943 -2.268 1.00 95.75 90 GLU A N 1
ATOM 742 C CA . GLU A 1 90 ? 10.256 1.182 -2.294 1.00 95.75 90 GLU A CA 1
ATOM 743 C C . GLU A 1 90 ? 10.991 0.204 -3.225 1.00 95.75 90 GLU A C 1
ATOM 745 O O . GLU A 1 90 ? 11.871 0.593 -4.000 1.00 95.75 90 GLU A O 1
ATOM 750 N N . GLU A 1 91 ? 10.615 -1.076 -3.196 1.00 96.56 91 GLU A N 1
ATOM 751 C CA . GLU A 1 91 ? 11.136 -2.087 -4.122 1.00 96.56 91 GLU A CA 1
ATOM 752 C C . GLU A 1 91 ? 10.752 -1.772 -5.569 1.00 96.56 91 GLU A C 1
ATOM 754 O O . GLU A 1 91 ? 11.599 -1.799 -6.468 1.00 96.56 91 GLU A O 1
ATOM 759 N N . ALA A 1 92 ? 9.486 -1.415 -5.794 1.00 96.69 92 ALA A N 1
ATOM 760 C CA . ALA A 1 92 ? 9.014 -0.995 -7.101 1.00 96.69 92 ALA A CA 1
ATOM 761 C C . ALA A 1 92 ? 9.760 0.241 -7.602 1.00 96.69 92 ALA A C 1
ATOM 763 O O . ALA A 1 92 ? 10.172 0.255 -8.759 1.00 96.69 92 ALA A O 1
ATOM 764 N N . LYS A 1 93 ? 9.994 1.244 -6.745 1.00 97.12 93 LYS A N 1
ATOM 765 C CA . LYS A 1 93 ? 10.733 2.458 -7.108 1.00 97.12 93 LYS A CA 1
ATOM 766 C C . LYS A 1 93 ? 12.093 2.107 -7.701 1.00 97.12 93 LYS A C 1
ATOM 768 O O . LYS A 1 93 ? 12.413 2.539 -8.803 1.00 97.12 93 LYS A O 1
ATOM 773 N N . LYS A 1 94 ? 12.857 1.248 -7.018 1.00 97.00 94 LYS A N 1
ATOM 774 C CA . LYS A 1 94 ? 14.163 0.770 -7.503 1.00 97.00 94 LYS A CA 1
ATOM 775 C C . LYS A 1 94 ? 14.049 0.062 -8.853 1.00 97.00 94 LYS A C 1
ATOM 777 O O . LYS A 1 94 ? 14.866 0.301 -9.736 1.00 97.00 94 LYS A O 1
ATOM 782 N N . LYS A 1 95 ? 13.028 -0.781 -9.024 1.00 96.31 95 LYS A N 1
ATOM 783 C CA . LYS A 1 95 ? 12.782 -1.520 -10.270 1.00 96.31 95 LYS A CA 1
ATOM 784 C C . LYS A 1 95 ? 12.414 -0.597 -11.437 1.00 96.31 95 LYS A C 1
ATOM 786 O O . LYS A 1 95 ? 12.896 -0.803 -12.544 1.00 96.31 95 LYS A O 1
ATOM 791 N N . PHE A 1 96 ? 11.615 0.442 -11.200 1.00 95.19 96 PHE A N 1
ATOM 792 C CA . PHE A 1 96 ? 11.287 1.437 -12.223 1.00 95.19 96 PHE A CA 1
ATOM 793 C C . PHE A 1 96 ? 12.470 2.346 -12.574 1.00 95.19 96 PHE A C 1
ATOM 795 O O . PHE A 1 96 ? 12.654 2.655 -13.748 1.00 95.19 96 PHE A O 1
ATOM 802 N N . GLU A 1 97 ? 13.311 2.718 -11.607 1.00 95.06 97 GLU A N 1
ATOM 803 C CA . GLU A 1 97 ? 14.574 3.419 -11.886 1.00 95.06 97 GLU A CA 1
ATOM 804 C C . GLU A 1 97 ? 15.527 2.559 -12.730 1.00 95.06 97 GLU A C 1
ATOM 806 O O . GLU A 1 97 ? 16.209 3.063 -13.623 1.00 95.06 97 GLU A O 1
ATOM 811 N N . ASP A 1 98 ? 15.555 1.246 -12.495 1.00 94.88 98 ASP A N 1
ATOM 812 C CA . ASP A 1 98 ? 16.316 0.318 -13.329 1.00 94.88 98 ASP A CA 1
ATOM 813 C C . ASP A 1 98 ? 15.737 0.217 -14.748 1.00 94.88 98 ASP A C 1
ATOM 815 O O . ASP A 1 98 ? 16.475 0.355 -15.723 1.00 94.88 98 ASP A O 1
ATOM 819 N N . PHE A 1 99 ? 14.411 0.106 -14.892 1.00 92.81 99 PHE A N 1
ATOM 820 C CA . PHE A 1 99 ? 13.760 0.178 -16.205 1.00 92.81 99 PHE A CA 1
ATOM 821 C C . PHE A 1 99 ? 14.088 1.483 -16.938 1.00 92.81 99 PHE A C 1
ATOM 823 O O . PHE A 1 99 ? 14.391 1.449 -18.129 1.00 92.81 99 PHE A O 1
ATOM 830 N N . LYS A 1 100 ? 14.096 2.623 -16.237 1.00 90.88 100 LYS A N 1
ATOM 831 C CA . LYS A 1 100 ? 14.459 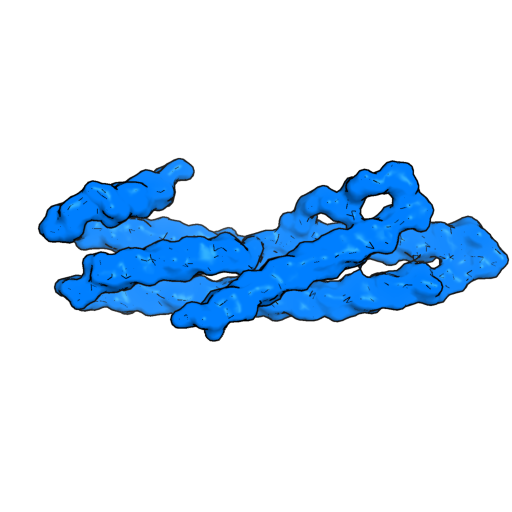3.928 -16.805 1.00 90.88 100 LYS A CA 1
ATOM 832 C C . LYS A 1 100 ? 15.876 3.921 -17.380 1.00 90.88 100 LYS A C 1
ATOM 834 O O . LYS A 1 100 ? 16.094 4.385 -18.503 1.00 90.88 100 LYS A O 1
ATOM 839 N N . LYS A 1 101 ? 16.836 3.353 -16.642 1.00 90.62 101 LYS A N 1
ATOM 840 C CA . LYS A 1 101 ? 18.217 3.178 -17.115 1.00 90.62 101 LYS A CA 1
ATOM 841 C C . LYS A 1 101 ? 18.258 2.277 -18.341 1.00 90.62 101 LYS A C 1
ATOM 843 O O . LYS A 1 101 ? 18.801 2.699 -19.354 1.00 90.62 101 LYS A O 1
ATOM 848 N N . GLN A 1 102 ? 17.620 1.107 -18.280 1.00 88.06 102 GLN A N 1
ATOM 849 C CA . GLN A 1 102 ? 17.591 0.148 -19.386 1.00 88.06 102 GLN A CA 1
ATOM 850 C C . GLN A 1 102 ? 16.994 0.740 -20.670 1.00 88.06 102 GLN A C 1
ATOM 852 O O . GLN A 1 102 ? 17.532 0.498 -21.746 1.00 88.06 102 GLN A O 1
ATOM 857 N N . VAL A 1 103 ? 15.917 1.533 -20.581 1.00 85.06 103 VAL A N 1
ATOM 858 C CA . VAL A 1 103 ? 15.311 2.204 -21.748 1.00 85.06 103 VAL A CA 1
ATOM 859 C C . VAL A 1 103 ? 16.264 3.235 -22.348 1.00 85.06 103 VAL A C 1
ATOM 861 O O . VAL A 1 103 ? 16.387 3.316 -23.571 1.00 85.06 103 VAL A O 1
ATOM 864 N N . THR A 1 104 ? 16.965 3.986 -21.494 1.00 78.69 104 THR A N 1
ATOM 865 C CA . THR A 1 104 ? 17.955 4.992 -21.910 1.00 78.69 104 THR A CA 1
ATOM 866 C C . THR A 1 104 ? 19.191 4.347 -22.544 1.00 78.69 104 THR A C 1
ATOM 868 O O . THR A 1 104 ? 19.754 4.881 -23.494 1.00 78.69 104 THR A O 1
ATOM 871 N N . THR A 1 105 ? 19.611 3.182 -22.042 1.00 80.06 105 THR A N 1
ATOM 872 C CA . THR A 1 105 ? 20.780 2.438 -22.529 1.00 80.06 105 THR A CA 1
ATOM 873 C C . THR A 1 105 ? 20.443 1.391 -23.583 1.00 80.06 105 THR A C 1
ATOM 875 O O . THR A 1 105 ? 21.333 0.633 -23.956 1.00 80.06 105 THR A O 1
ATOM 878 N N . ALA A 1 106 ? 19.189 1.296 -24.038 1.00 72.75 106 ALA A N 1
ATOM 879 C CA . ALA A 1 106 ? 18.772 0.359 -25.077 1.00 72.75 106 ALA A CA 1
ATOM 880 C C . ALA A 1 106 ? 19.416 0.750 -26.418 1.00 72.75 106 ALA A C 1
ATOM 882 O O . ALA A 1 106 ? 18.800 1.379 -27.276 1.00 72.75 106 ALA A O 1
ATOM 883 N N . THR A 1 107 ? 20.690 0.404 -26.582 1.00 58.19 107 THR A N 1
ATOM 884 C CA . THR A 1 107 ? 21.451 0.537 -27.814 1.00 58.19 107 THR A CA 1
ATOM 885 C C . THR A 1 107 ? 21.177 -0.669 -28.706 1.00 58.19 107 THR A C 1
ATOM 887 O O . THR A 1 107 ? 21.133 -1.818 -28.273 1.00 58.19 107 THR A O 1
ATOM 890 N N . GLY A 1 108 ? 20.956 -0.395 -29.983 1.00 59.38 108 GLY A N 1
ATOM 891 C CA . GLY A 1 108 ? 20.826 -1.384 -31.040 1.00 59.38 108 GLY A CA 1
ATOM 892 C C . GLY A 1 108 ? 21.440 -0.804 -32.304 1.00 59.38 108 GLY A C 1
ATOM 893 O O . GLY A 1 108 ? 21.404 0.414 -32.490 1.00 59.38 108 GLY A O 1
ATOM 894 N N . ASP A 1 109 ? 21.984 -1.6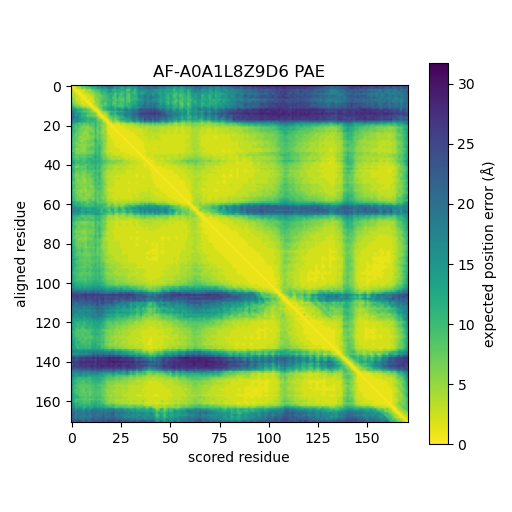68 -33.159 1.00 65.56 109 ASP A N 1
ATOM 895 C CA . ASP A 1 109 ? 22.676 -1.266 -34.395 1.00 65.56 109 ASP A CA 1
ATOM 896 C C . ASP A 1 109 ? 21.743 -0.580 -35.408 1.00 65.56 109 ASP A C 1
ATOM 898 O O . ASP A 1 109 ? 22.191 0.075 -36.345 1.00 65.56 109 ASP A O 1
ATOM 902 N N . THR A 1 110 ? 20.426 -0.713 -35.214 1.00 76.00 110 THR A N 1
ATOM 903 C CA . THR A 1 110 ? 19.389 -0.066 -36.020 1.00 76.00 110 THR A CA 1
ATOM 904 C C . THR A 1 110 ? 18.294 0.528 -35.136 1.00 76.00 110 THR A C 1
ATOM 906 O O . THR A 1 110 ? 18.023 0.035 -34.037 1.00 76.00 110 THR A O 1
ATOM 909 N N . TYR A 1 111 ? 17.600 1.542 -35.658 1.00 73.38 111 TYR A N 1
ATOM 910 C CA . TYR A 1 111 ? 16.430 2.150 -35.016 1.00 73.38 111 TYR A CA 1
ATOM 911 C C . TYR A 1 111 ? 15.348 1.113 -34.650 1.00 73.38 111 TYR A C 1
ATOM 913 O O . TYR A 1 111 ? 14.776 1.161 -33.564 1.00 73.38 111 TYR A O 1
ATOM 921 N N . GLY A 1 112 ? 15.113 0.115 -35.511 1.00 71.00 112 GLY A N 1
ATOM 922 C CA . GLY A 1 112 ? 14.137 -0.951 -35.252 1.00 71.00 112 GLY A CA 1
ATOM 923 C C . GLY A 1 112 ? 14.492 -1.818 -34.039 1.00 71.00 112 GLY A C 1
ATOM 924 O O . GLY A 1 112 ? 13.626 -2.111 -33.213 1.00 71.00 112 GLY A O 1
ATOM 925 N N . SER A 1 113 ? 15.771 -2.173 -33.884 1.00 74.00 113 SER A N 1
ATOM 926 C CA . SER A 1 113 ? 16.253 -2.950 -32.733 1.00 74.00 113 SER A CA 1
ATOM 927 C C . SER A 1 113 ? 16.122 -2.175 -31.416 1.00 74.00 113 SER A C 1
ATOM 929 O O . SER A 1 113 ? 15.757 -2.758 -30.394 1.00 74.00 113 SER A O 1
ATOM 931 N N . GLN A 1 114 ? 16.364 -0.860 -31.446 1.00 76.00 114 GLN A N 1
ATOM 932 C CA . GLN A 1 114 ? 16.197 0.025 -30.287 1.00 76.00 114 GLN A CA 1
ATOM 933 C C . GLN A 1 114 ? 14.730 0.079 -29.837 1.00 76.00 114 GLN A C 1
ATOM 935 O O . GLN A 1 114 ? 14.429 -0.203 -28.676 1.00 76.00 114 GLN A O 1
ATOM 940 N N . VAL A 1 115 ? 13.801 0.330 -30.767 1.00 76.00 115 VAL A N 1
ATOM 941 C CA . VAL A 1 115 ? 12.355 0.383 -30.480 1.00 76.00 115 VAL A CA 1
ATOM 942 C C . VAL A 1 115 ? 11.841 -0.951 -29.928 1.00 76.00 115 VAL A C 1
ATOM 944 O O . VAL A 1 115 ? 11.062 -0.974 -28.973 1.00 76.00 115 VAL A O 1
ATOM 947 N N . GLN A 1 116 ? 12.303 -2.083 -30.467 1.00 78.38 116 GLN A N 1
ATOM 948 C CA . GLN A 1 116 ? 11.903 -3.402 -29.971 1.00 78.38 116 GLN A CA 1
ATOM 949 C C . GLN A 1 116 ? 12.413 -3.668 -28.543 1.00 78.38 116 GLN A C 1
ATOM 951 O O . GLN A 1 116 ? 11.686 -4.245 -27.727 1.00 78.38 116 GLN A O 1
ATOM 956 N N . GLY A 1 117 ? 13.643 -3.250 -28.226 1.00 80.25 117 GLY A N 1
ATOM 957 C CA . GLY A 1 117 ? 14.205 -3.339 -26.876 1.00 80.25 117 GLY A CA 1
ATOM 958 C C . GLY A 1 117 ? 13.412 -2.504 -25.870 1.00 80.25 117 GLY A C 1
ATOM 959 O O . GLY A 1 117 ? 12.969 -3.020 -24.842 1.00 80.25 117 GLY A O 1
ATOM 960 N N . GLN A 1 118 ? 13.139 -1.246 -26.213 1.00 81.56 118 GLN A N 1
ATOM 961 C CA . GLN A 1 118 ? 12.344 -0.336 -25.387 1.00 81.56 118 GLN A CA 1
ATOM 962 C C . GLN A 1 118 ? 10.912 -0.843 -25.182 1.00 81.56 118 GLN A C 1
ATOM 964 O O . GLN A 1 118 ? 10.408 -0.817 -24.061 1.00 81.56 118 GLN A O 1
ATOM 969 N N . GLY A 1 119 ? 10.276 -1.395 -26.221 1.00 82.62 119 GLY A N 1
ATOM 970 C CA . GLY A 1 119 ? 8.935 -1.977 -26.122 1.00 82.62 119 GLY A CA 1
ATOM 971 C C . GLY A 1 119 ? 8.847 -3.139 -25.125 1.00 82.62 119 GLY A C 1
ATOM 972 O O . GLY A 1 119 ? 7.883 -3.228 -24.361 1.00 82.62 119 GLY A O 1
ATOM 973 N N . LYS A 1 120 ? 9.870 -4.005 -25.061 1.00 86.69 120 LYS A N 1
ATOM 974 C CA . LYS A 1 120 ? 9.929 -5.090 -24.063 1.00 86.69 120 LYS A CA 1
ATOM 975 C C . LYS A 1 120 ? 10.006 -4.543 -22.639 1.00 86.69 120 LYS A C 1
ATOM 977 O O . LYS A 1 120 ? 9.263 -5.012 -21.775 1.00 86.69 120 LYS A O 1
ATOM 982 N N . ILE A 1 121 ? 10.859 -3.545 -22.413 1.00 88.19 121 ILE A N 1
ATOM 983 C CA . ILE A 1 121 ? 11.019 -2.913 -21.097 1.00 88.19 121 ILE A CA 1
ATOM 984 C C . ILE A 1 121 ? 9.725 -2.194 -20.697 1.00 88.19 121 ILE A C 1
ATOM 986 O O . ILE A 1 121 ? 9.249 -2.366 -19.579 1.00 88.19 121 ILE A O 1
ATOM 990 N N . GLY A 1 122 ? 9.084 -1.483 -21.629 1.00 88.44 122 GLY A N 1
ATOM 991 C CA . GLY A 1 122 ? 7.781 -0.853 -21.405 1.00 88.44 122 GLY A CA 1
ATOM 992 C C . GLY A 1 122 ? 6.696 -1.857 -21.010 1.00 88.44 122 GLY A C 1
ATOM 993 O O . GLY A 1 122 ? 5.943 -1.618 -20.068 1.00 88.44 122 GLY A O 1
ATOM 994 N N . GLY A 1 123 ? 6.662 -3.028 -21.651 1.00 88.94 123 GLY A N 1
ATOM 995 C CA . GLY A 1 123 ? 5.752 -4.112 -21.273 1.00 88.94 123 GLY A CA 1
ATOM 996 C C . GLY A 1 123 ? 6.011 -4.665 -19.865 1.00 88.94 123 GLY A C 1
ATOM 997 O O . GLY A 1 123 ? 5.065 -4.976 -19.139 1.00 88.94 123 GLY A O 1
ATOM 998 N N . GLN A 1 124 ? 7.277 -4.771 -19.449 1.00 92.12 124 GLN A N 1
ATOM 999 C CA . GLN A 1 124 ? 7.646 -5.184 -18.088 1.00 92.12 124 GLN A CA 1
ATOM 1000 C C . GLN A 1 124 ? 7.278 -4.120 -17.047 1.00 92.12 124 GLN A C 1
ATOM 1002 O O . GLN A 1 124 ? 6.693 -4.454 -16.013 1.00 92.12 124 GLN A O 1
ATOM 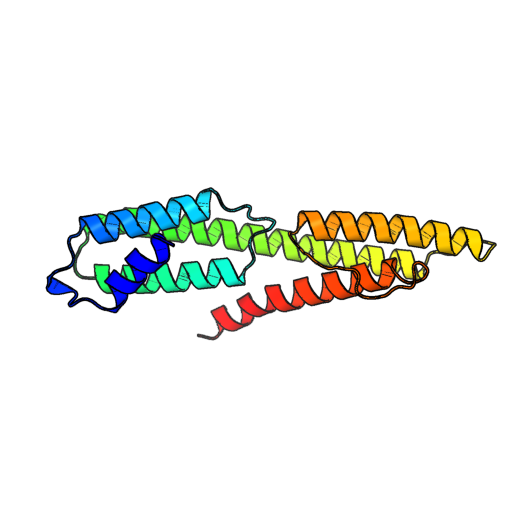1007 N N . ALA A 1 125 ? 7.567 -2.851 -17.339 1.00 92.50 125 ALA A N 1
ATOM 1008 C CA . ALA A 1 125 ? 7.197 -1.708 -16.513 1.00 92.50 125 ALA A CA 1
ATOM 1009 C C . ALA A 1 125 ? 5.676 -1.638 -16.318 1.00 92.50 125 ALA A C 1
ATOM 1011 O O . ALA A 1 125 ? 5.197 -1.483 -15.195 1.00 92.50 125 ALA A O 1
ATOM 1012 N N . TRP A 1 126 ? 4.906 -1.859 -17.385 1.00 91.56 126 TRP A N 1
ATOM 1013 C CA . TRP A 1 126 ? 3.447 -1.841 -17.330 1.00 91.56 126 TRP A CA 1
ATOM 1014 C C . TRP A 1 126 ? 2.889 -2.954 -16.444 1.00 91.56 126 TRP A C 1
ATOM 1016 O O . TRP A 1 126 ? 2.064 -2.684 -15.571 1.00 91.56 126 TRP A O 1
ATOM 1026 N N . LYS A 1 127 ? 3.390 -4.188 -16.591 1.00 92.44 127 LYS A N 1
ATOM 1027 C CA . LYS A 1 127 ? 3.010 -5.306 -15.709 1.00 92.44 127 LYS A CA 1
ATOM 1028 C C . LYS A 1 127 ? 3.327 -5.000 -14.246 1.00 92.44 127 LYS A C 1
ATOM 1030 O O . LYS A 1 127 ? 2.471 -5.182 -13.387 1.00 92.44 127 LYS A O 1
ATOM 1035 N N . CYS A 1 128 ? 4.518 -4.465 -13.976 1.00 94.00 128 CYS A N 1
ATOM 1036 C CA . CYS A 1 128 ? 4.920 -4.079 -12.625 1.00 94.00 128 CYS A CA 1
ATOM 1037 C C . CYS A 1 128 ? 3.987 -3.004 -12.036 1.00 94.00 128 CYS A C 1
ATOM 1039 O O . CYS A 1 128 ? 3.622 -3.073 -10.866 1.00 94.00 128 CYS A O 1
ATOM 1041 N N . ALA A 1 129 ? 3.551 -2.032 -12.842 1.00 93.81 129 ALA A N 1
ATOM 1042 C CA . ALA A 1 129 ? 2.610 -1.007 -12.396 1.00 93.81 129 ALA A CA 1
ATOM 1043 C C . ALA A 1 129 ? 1.226 -1.599 -12.078 1.00 93.81 129 ALA A C 1
ATOM 1045 O O . ALA A 1 129 ? 0.601 -1.228 -11.084 1.00 93.81 129 ALA A O 1
ATOM 1046 N N . GLN A 1 130 ? 0.754 -2.553 -12.884 1.00 93.19 130 GLN A N 1
ATOM 1047 C CA . GLN A 1 130 ? -0.514 -3.244 -12.635 1.00 93.19 130 GLN A CA 1
ATOM 1048 C C . GLN A 1 130 ? -0.486 -4.108 -11.373 1.00 93.19 130 GLN A C 1
ATOM 1050 O O . GLN A 1 130 ? -1.471 -4.143 -10.632 1.00 93.19 130 GLN A O 1
ATOM 1055 N N . GLU A 1 131 ? 0.634 -4.778 -11.101 1.00 94.62 131 GLU A N 1
ATOM 1056 C CA . GLU A 1 131 ? 0.840 -5.543 -9.865 1.00 94.62 131 GLU A CA 1
ATOM 1057 C C . GLU A 1 131 ? 0.714 -4.655 -8.620 1.00 94.62 131 GLU A C 1
ATOM 1059 O O . GLU A 1 131 ? 0.193 -5.110 -7.603 1.00 94.62 131 GLU A O 1
ATOM 1064 N N . LEU A 1 132 ? 1.089 -3.376 -8.733 1.00 95.25 132 LEU A N 1
ATOM 1065 C CA . LEU A 1 132 ? 0.942 -2.362 -7.683 1.00 95.25 132 LEU A CA 1
ATOM 1066 C C . LEU A 1 132 ? -0.465 -1.759 -7.586 1.00 95.25 132 LEU A C 1
ATOM 1068 O O . LEU A 1 132 ? -0.688 -0.863 -6.770 1.00 95.25 132 LEU A O 1
ATOM 1072 N N . GLY A 1 133 ? -1.405 -2.211 -8.421 1.00 93.94 133 GLY A N 1
ATOM 1073 C CA . GLY A 1 133 ? -2.778 -1.709 -8.466 1.00 93.94 133 GLY A CA 1
ATOM 1074 C C . GLY A 1 133 ? -2.923 -0.386 -9.214 1.00 93.94 133 GLY A C 1
ATOM 1075 O O . GLY A 1 133 ? -4.006 0.207 -9.215 1.00 93.94 133 GLY A O 1
ATOM 1076 N N . PHE A 1 134 ? -1.862 0.086 -9.870 1.00 92.81 134 PHE A N 1
ATOM 1077 C CA . PHE A 1 134 ? -1.920 1.331 -10.602 1.00 92.81 134 PHE A CA 1
ATOM 1078 C C . PHE A 1 134 ? -2.730 1.199 -11.893 1.00 92.81 134 PHE A C 1
ATOM 1080 O O . PHE A 1 134 ? -2.587 0.255 -12.668 1.00 92.81 134 PHE A O 1
ATOM 1087 N N . LYS A 1 135 ? -3.577 2.199 -12.140 1.00 85.38 135 LYS A N 1
ATOM 1088 C CA . LYS A 1 135 ? -4.418 2.301 -13.338 1.00 85.38 135 LYS A CA 1
ATOM 1089 C C . LYS A 1 135 ? -3.940 3.449 -14.221 1.00 85.38 135 LYS A C 1
ATOM 1091 O O . LYS A 1 135 ? -3.353 4.401 -13.706 1.00 85.38 135 LYS A O 1
ATOM 1096 N N . ASN A 1 136 ? -4.240 3.371 -15.518 1.00 76.81 136 ASN A N 1
ATOM 1097 C CA . ASN A 1 136 ? -4.001 4.430 -16.507 1.00 76.81 136 ASN A CA 1
ATOM 1098 C C . ASN A 1 136 ? -2.537 4.902 -16.522 1.00 76.81 136 ASN A C 1
ATOM 1100 O O . ASN A 1 136 ? -2.245 6.028 -16.135 1.00 76.81 136 ASN A O 1
ATOM 1104 N N . MET A 1 137 ? -1.628 4.007 -16.913 1.00 76.56 137 MET A N 1
ATOM 1105 C CA . MET A 1 137 ? -0.180 4.267 -16.984 1.00 76.56 137 MET A CA 1
ATOM 1106 C C . MET A 1 137 ? 0.303 4.665 -18.384 1.00 76.56 137 MET A C 1
ATOM 1108 O O . MET A 1 137 ? 1.484 4.581 -18.689 1.00 76.56 137 MET A O 1
ATOM 1112 N N . THR A 1 138 ? -0.622 5.022 -19.273 1.00 63.81 138 THR A N 1
ATOM 1113 C CA . THR A 1 138 ? -0.334 5.334 -20.675 1.00 63.81 138 THR A CA 1
ATOM 1114 C C . THR A 1 138 ? -1.304 6.414 -21.133 1.00 63.81 138 THR A C 1
ATOM 1116 O O . THR A 1 138 ? -2.450 6.116 -21.472 1.00 63.81 138 THR A O 1
ATOM 1119 N N . SER A 1 139 ? -0.880 7.674 -21.084 1.00 52.72 139 SER A N 1
ATOM 1120 C CA . SER A 1 139 ? -1.690 8.823 -21.515 1.00 52.72 139 SER A CA 1
ATOM 1121 C C . SER A 1 139 ? -1.345 9.336 -22.924 1.00 52.72 139 SER A C 1
ATOM 1123 O O . SER A 1 139 ? -2.025 10.233 -23.413 1.00 52.72 139 SER A O 1
ATOM 1125 N N . GLY A 1 140 ? -0.349 8.760 -23.610 1.00 50.12 140 GLY A N 1
ATOM 1126 C CA . GLY A 1 140 ? 0.123 9.226 -24.922 1.00 50.12 140 GLY A CA 1
ATOM 1127 C C . GLY A 1 140 ? 0.053 8.163 -26.020 1.00 50.12 140 GLY A C 1
ATOM 1128 O O . GLY A 1 140 ? 0.434 7.015 -25.809 1.00 50.12 140 GLY A O 1
ATOM 1129 N N . SER A 1 141 ? -0.418 8.566 -27.200 1.00 45.28 141 SER A N 1
ATOM 1130 C CA . SER A 1 141 ? -0.651 7.754 -28.404 1.00 45.28 141 SER A CA 1
ATOM 1131 C C . SER A 1 141 ? 0.611 7.332 -29.178 1.00 45.28 141 SER A C 1
ATOM 1133 O O . SER A 1 141 ? 0.482 6.716 -30.233 1.00 45.28 141 SER A O 1
ATOM 1135 N N . ASP A 1 142 ? 1.814 7.621 -28.670 1.00 49.66 142 ASP A N 1
ATOM 1136 C CA . ASP A 1 142 ? 3.083 7.257 -29.313 1.00 49.66 142 ASP A CA 1
ATOM 1137 C C . ASP A 1 142 ? 3.701 6.003 -28.685 1.00 49.66 142 ASP A C 1
ATOM 1139 O O . ASP A 1 142 ? 4.324 6.023 -27.619 1.00 49.66 142 ASP A O 1
ATOM 1143 N N . THR A 1 143 ? 3.575 4.881 -29.392 1.00 51.12 143 THR A N 1
ATOM 1144 C CA . THR A 1 143 ? 4.162 3.585 -29.017 1.00 51.12 143 THR A CA 1
ATOM 1145 C C . THR A 1 143 ? 5.691 3.603 -28.936 1.00 51.12 143 THR A C 1
ATOM 1147 O O . THR A 1 143 ? 6.263 2.762 -28.247 1.00 51.12 143 THR A O 1
ATOM 1150 N N . SER A 1 144 ? 6.360 4.565 -29.582 1.00 52.12 144 SER A N 1
ATOM 1151 C CA . SER A 1 144 ? 7.815 4.771 -29.501 1.00 52.12 144 SER A CA 1
ATOM 1152 C C . SER A 1 144 ? 8.280 5.309 -28.140 1.00 52.12 144 SER A C 1
ATOM 1154 O O . SER A 1 144 ? 9.443 5.136 -27.794 1.00 52.12 144 SER A O 1
ATOM 1156 N N . ASN A 1 145 ? 7.383 5.903 -27.340 1.00 67.25 145 ASN A N 1
ATOM 1157 C CA . ASN A 1 145 ? 7.706 6.514 -26.044 1.00 67.25 145 ASN A CA 1
ATOM 1158 C C . ASN A 1 145 ? 6.899 5.920 -24.869 1.00 67.25 145 ASN A C 1
ATOM 1160 O O . ASN A 1 145 ? 6.970 6.397 -23.736 1.00 67.25 145 ASN A O 1
ATOM 1164 N N . MET A 1 146 ? 6.141 4.847 -25.125 1.00 78.00 146 ME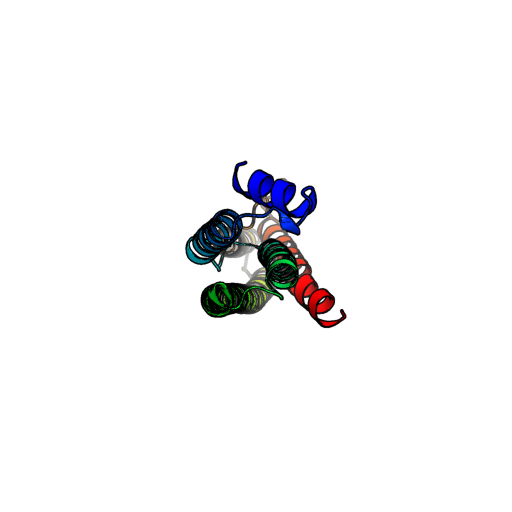T A N 1
ATOM 1165 C CA . MET A 1 146 ? 5.277 4.187 -24.140 1.00 78.00 146 MET A CA 1
ATOM 1166 C C . MET A 1 146 ? 6.062 3.655 -22.933 1.00 78.00 146 MET A C 1
ATOM 1168 O O . MET A 1 146 ? 5.565 3.704 -21.811 1.00 78.00 146 MET A O 1
ATOM 1172 N N . ALA A 1 147 ? 7.292 3.175 -23.146 1.00 83.81 147 ALA A N 1
ATOM 1173 C CA . ALA A 1 147 ? 8.142 2.684 -22.066 1.00 83.81 147 ALA A CA 1
ATOM 1174 C C . ALA A 1 147 ? 8.486 3.795 -21.065 1.00 83.81 147 ALA A C 1
ATOM 1176 O O . ALA A 1 147 ? 8.249 3.621 -19.873 1.00 83.81 147 ALA A O 1
ATOM 1177 N N . ASN A 1 148 ? 8.956 4.951 -21.549 1.00 84.12 148 ASN A N 1
ATOM 1178 C CA . ASN A 1 148 ? 9.246 6.104 -20.696 1.00 84.12 148 ASN A CA 1
ATOM 1179 C C . ASN A 1 148 ? 7.986 6.609 -19.992 1.00 84.12 148 ASN A C 1
ATOM 1181 O O . ASN A 1 148 ? 8.023 6.791 -18.782 1.00 84.12 148 ASN A O 1
ATOM 1185 N N . GLY A 1 149 ? 6.862 6.740 -20.707 1.00 86.62 149 GLY A N 1
ATOM 1186 C CA . GLY A 1 149 ? 5.607 7.214 -20.113 1.00 86.62 149 GLY A CA 1
ATOM 1187 C C . GLY A 1 149 ? 5.128 6.343 -18.948 1.00 86.62 149 GLY A C 1
ATOM 1188 O O . GLY A 1 149 ? 4.857 6.856 -17.867 1.00 86.62 149 GLY A O 1
ATOM 1189 N N . VAL A 1 150 ? 5.106 5.016 -19.126 1.00 89.69 150 VAL A N 1
ATOM 1190 C CA . VAL A 1 150 ? 4.725 4.077 -18.054 1.00 89.69 150 VAL A CA 1
ATOM 1191 C C . VAL A 1 150 ? 5.673 4.174 -16.861 1.00 89.69 150 VAL A C 1
ATOM 1193 O O . VAL A 1 150 ? 5.226 4.132 -15.715 1.00 89.69 150 VAL A O 1
ATOM 1196 N N . ILE A 1 151 ? 6.980 4.269 -17.118 1.00 91.50 151 ILE A N 1
ATOM 1197 C CA . ILE A 1 151 ? 8.001 4.330 -16.070 1.00 91.50 151 ILE A CA 1
ATOM 1198 C C . ILE A 1 151 ? 7.888 5.637 -15.282 1.00 91.50 151 ILE A C 1
ATOM 1200 O O . ILE A 1 151 ? 7.873 5.605 -14.054 1.00 91.50 151 ILE A O 1
ATOM 1204 N N . GLU A 1 152 ? 7.779 6.773 -15.968 1.00 91.25 152 GLU A N 1
ATOM 1205 C CA . GLU A 1 152 ? 7.669 8.094 -15.349 1.00 91.25 152 GLU A CA 1
ATOM 1206 C C . GLU A 1 152 ? 6.372 8.241 -14.551 1.00 91.25 152 GLU A C 1
ATOM 1208 O O . GLU A 1 152 ? 6.419 8.658 -13.391 1.00 91.25 152 GLU A O 1
ATOM 1213 N N . ASP A 1 153 ? 5.230 7.829 -15.113 1.00 92.06 153 ASP A N 1
ATOM 1214 C CA . ASP A 1 153 ? 3.944 7.865 -14.412 1.00 92.06 153 ASP A CA 1
ATOM 1215 C C . ASP A 1 153 ? 3.950 6.950 -13.177 1.00 92.06 153 ASP A C 1
ATOM 1217 O O . ASP A 1 153 ? 3.422 7.319 -12.122 1.00 92.06 153 ASP A O 1
ATOM 1221 N N . ALA A 1 154 ? 4.563 5.765 -13.271 1.00 94.69 154 ALA A N 1
ATOM 1222 C CA . ALA A 1 154 ? 4.691 4.854 -12.139 1.00 94.69 154 ALA A CA 1
ATOM 1223 C C . ALA A 1 154 ? 5.594 5.425 -11.041 1.00 94.69 154 ALA A C 1
ATOM 1225 O O . ALA A 1 154 ? 5.187 5.432 -9.879 1.00 94.69 154 ALA A O 1
ATOM 1226 N N . LEU A 1 155 ? 6.775 5.945 -11.394 1.00 95.31 155 LEU A N 1
ATOM 1227 C CA . LEU A 1 155 ? 7.682 6.598 -10.445 1.00 95.31 155 LEU A CA 1
ATOM 1228 C C . LEU A 1 155 ? 6.986 7.760 -9.738 1.00 95.31 155 LEU A C 1
ATOM 1230 O O . LEU A 1 155 ? 7.001 7.826 -8.510 1.00 95.31 155 LEU A O 1
ATOM 1234 N N . LYS A 1 156 ? 6.301 8.623 -10.496 1.00 93.94 156 LYS A N 1
ATOM 1235 C CA . LYS A 1 156 ? 5.555 9.754 -9.944 1.00 93.94 156 LYS A CA 1
ATOM 1236 C C . LYS A 1 156 ? 4.491 9.303 -8.942 1.00 93.94 156 LYS A C 1
ATOM 1238 O O . LYS A 1 156 ? 4.448 9.837 -7.836 1.00 93.94 156 LYS A O 1
ATOM 1243 N N . LYS A 1 157 ? 3.668 8.302 -9.280 1.00 94.00 157 LYS A N 1
ATOM 1244 C CA . LYS A 1 157 ? 2.638 7.798 -8.351 1.00 94.00 157 LYS A CA 1
ATOM 1245 C C . LYS A 1 157 ? 3.237 7.153 -7.106 1.00 94.00 157 LYS A C 1
ATOM 1247 O O . LYS A 1 157 ? 2.715 7.368 -6.017 1.00 94.00 157 LYS A O 1
ATOM 1252 N N . ILE A 1 158 ? 4.330 6.401 -7.245 1.00 95.38 158 ILE A N 1
ATOM 1253 C CA . ILE A 1 158 ? 5.045 5.825 -6.097 1.00 95.38 158 ILE A CA 1
ATOM 1254 C C . ILE A 1 158 ? 5.515 6.936 -5.153 1.00 95.38 158 ILE A C 1
ATOM 1256 O O . ILE A 1 158 ? 5.299 6.852 -3.947 1.00 95.38 158 ILE A O 1
ATOM 1260 N N . GLU A 1 159 ? 6.119 7.997 -5.689 1.00 94.19 159 GLU A N 1
ATOM 1261 C CA . GLU A 1 159 ? 6.585 9.131 -4.888 1.00 94.19 159 GLU A CA 1
ATOM 1262 C C . GLU A 1 159 ? 5.450 9.905 -4.221 1.00 94.19 159 GLU A C 1
ATOM 1264 O O . GLU A 1 159 ? 5.564 10.271 -3.053 1.00 94.19 159 GLU A O 1
ATOM 1269 N N . GLU A 1 160 ? 4.359 10.161 -4.941 1.00 92.81 160 GLU A N 1
ATOM 1270 C CA . GLU A 1 160 ? 3.164 10.799 -4.384 1.00 92.81 160 GLU A CA 1
ATOM 1271 C C . GLU A 1 160 ? 2.581 9.988 -3.224 1.00 92.81 160 GLU A C 1
ATOM 1273 O O . GLU A 1 160 ? 2.204 10.560 -2.201 1.00 92.81 160 GLU A O 1
ATOM 1278 N N . GLU A 1 161 ? 2.549 8.662 -3.350 1.00 93.38 161 GLU A N 1
ATOM 1279 C CA . GLU A 1 161 ? 2.016 7.781 -2.319 1.00 93.38 161 GLU A CA 1
ATOM 1280 C C . GLU A 1 161 ? 2.951 7.671 -1.105 1.00 93.38 161 GLU A C 1
ATOM 1282 O O . GLU A 1 161 ? 2.490 7.757 0.032 1.00 93.38 161 GLU A O 1
ATOM 1287 N N . LEU A 1 162 ? 4.267 7.565 -1.315 1.00 92.25 162 LEU A N 1
ATOM 1288 C CA . LEU A 1 162 ? 5.251 7.550 -0.224 1.00 92.25 162 LEU A CA 1
ATOM 1289 C C . LEU A 1 162 ? 5.278 8.876 0.555 1.00 92.25 162 LEU A C 1
ATOM 1291 O O . LEU A 1 162 ? 5.459 8.861 1.773 1.00 92.25 162 LEU A O 1
ATOM 1295 N N . LYS A 1 163 ? 5.013 10.015 -0.102 1.00 89.75 163 LYS A N 1
ATOM 1296 C CA . LYS A 1 163 ? 4.885 11.331 0.557 1.00 89.75 163 LYS A CA 1
ATOM 1297 C C . LYS A 1 163 ? 3.717 11.417 1.540 1.00 89.75 163 LYS A C 1
ATOM 1299 O O . LYS A 1 163 ? 3.753 12.267 2.428 1.00 89.75 163 LYS A O 1
ATOM 1304 N N . VAL A 1 164 ? 2.694 10.564 1.418 1.00 79.31 164 VAL A N 1
ATOM 1305 C CA . VAL A 1 164 ? 1.600 10.495 2.407 1.00 79.31 164 VAL A CA 1
ATOM 1306 C C . VAL A 1 164 ? 2.162 10.153 3.793 1.00 79.31 164 VAL A C 1
ATOM 1308 O O . VAL A 1 164 ? 1.778 10.770 4.778 1.00 79.31 164 VAL A O 1
ATOM 1311 N N . ILE A 1 165 ? 3.178 9.287 3.860 1.00 69.12 165 ILE 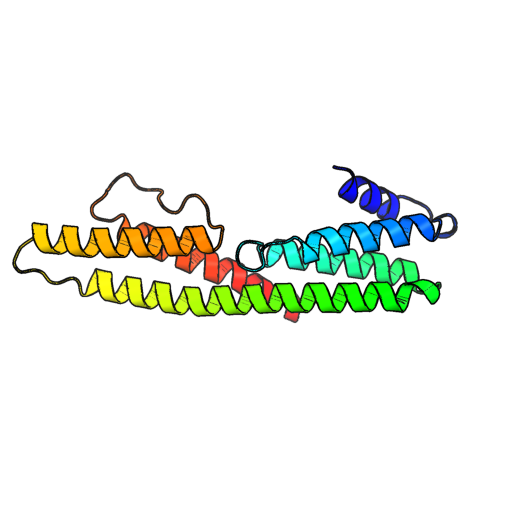A N 1
ATOM 1312 C CA . ILE A 1 165 ? 3.831 8.888 5.118 1.00 69.12 165 ILE A CA 1
ATOM 1313 C C . ILE A 1 165 ? 4.577 10.060 5.774 1.00 69.12 165 ILE A C 1
ATOM 1315 O O . ILE A 1 165 ? 4.623 10.168 6.996 1.00 69.12 165 ILE A O 1
ATOM 1319 N N . GLU A 1 166 ? 5.177 10.950 4.981 1.00 60.66 166 GLU A N 1
ATOM 1320 C CA . GLU A 1 166 ? 5.898 12.115 5.513 1.00 60.66 166 GLU A CA 1
ATOM 1321 C C . GLU A 1 166 ? 4.965 13.170 6.118 1.00 60.66 166 GLU A C 1
ATOM 1323 O O . GLU A 1 166 ? 5.411 13.963 6.948 1.00 60.66 166 GLU A O 1
ATOM 1328 N N . LYS A 1 167 ? 3.692 13.194 5.705 1.00 57.03 167 LYS A N 1
ATOM 1329 C CA . LYS A 1 167 ? 2.668 14.053 6.309 1.00 57.03 167 LYS A CA 1
ATOM 1330 C C . LYS A 1 167 ? 2.134 13.447 7.604 1.00 57.03 167 LYS A C 1
ATOM 1332 O O . LYS A 1 167 ? 2.078 14.164 8.594 1.00 57.03 167 LYS A O 1
ATOM 1337 N N . ASP A 1 168 ? 1.884 12.138 7.622 1.00 53.25 168 ASP A N 1
ATOM 1338 C CA . ASP A 1 168 ? 1.415 11.411 8.813 1.00 53.25 168 ASP A CA 1
ATOM 1339 C C . ASP A 1 168 ? 2.419 11.458 9.989 1.00 53.25 168 ASP A C 1
ATOM 1341 O O . ASP A 1 168 ? 2.024 11.319 11.139 1.00 53.25 168 ASP A O 1
ATOM 1345 N N . ASN A 1 169 ? 3.719 11.658 9.723 1.00 51.19 169 ASN A N 1
ATOM 1346 C CA . ASN A 1 169 ? 4.767 11.786 10.751 1.00 51.19 169 ASN A CA 1
ATOM 1347 C C . ASN A 1 169 ? 4.991 13.228 11.260 1.00 51.19 169 ASN A C 1
ATOM 1349 O O . ASN A 1 169 ? 5.875 13.440 12.092 1.00 51.19 169 ASN A O 1
ATOM 1353 N N . LYS A 1 170 ? 4.285 14.228 10.714 1.00 43.38 170 LYS A N 1
ATOM 1354 C CA . LYS A 1 170 ? 4.429 15.649 11.091 1.00 43.38 170 LYS A CA 1
ATOM 1355 C C . LYS A 1 170 ? 3.288 16.178 11.967 1.00 43.38 170 LYS A C 1
ATOM 1357 O O . LYS A 1 170 ? 3.376 17.331 12.388 1.00 43.38 170 LYS A O 1
ATOM 1362 N N . GLU A 1 171 ? 2.266 15.367 12.228 1.00 37.62 171 GLU A N 1
ATOM 1363 C CA . GLU A 1 171 ? 1.175 15.639 13.181 1.00 37.62 171 GLU A CA 1
ATOM 1364 C C . GLU A 1 171 ? 1.387 14.884 14.496 1.00 37.62 171 GLU A C 1
ATOM 1366 O O . GLU A 1 171 ? 1.091 15.480 15.555 1.00 37.62 171 GLU A O 1
#

Foldseek 3Di:
DVLVVLVVCLVPDDLVPDDVVSLVVNLVVLQVCLVPDDLLADFLVVLVVSVVSLVSSVVSCVPPPPCVVSSVVSVVSSVVSSVSNLVSLVVLLVVLVVLVVQLVPQDDPDPVSSQVSLLVSLVVLQVSCVSSNDPDQAPDPDSSCSSVSNSVSSNVVSVVRNVVVVVVVVD

Solvent-accessible surface area (backbone atoms only — not comparable to full-atom values): 9559 Å² total; per-residue (Å²): 112,67,71,57,53,56,48,50,50,63,74,72,46,71,69,95,70,62,53,67,66,59,55,54,49,51,53,50,56,52,40,53,51,54,73,73,46,52,37,56,42,55,51,57,65,60,48,50,58,49,49,54,51,50,50,57,52,50,66,76,36,76,90,45,76,90,50,50,66,63,50,48,56,41,52,53,53,47,52,51,40,49,49,50,24,51,52,50,44,56,55,46,45,56,53,39,55,48,48,52,50,50,52,75,63,41,76,46,102,41,72,68,54,22,52,55,49,29,47,53,51,22,54,51,45,45,51,56,36,46,65,44,52,55,74,88,53,70,93,65,97,48,79,91,49,42,32,58,47,24,33,53,50,44,48,51,50,45,51,59,46,57,50,51,57,63,52,70,75,73,116

Mean predicted aligned error: 8.52 Å